Protein AF-A7HA41-F1 (afdb_monomer_lite)

pLDDT: mean 75.29, std 6.83, range [50.28, 85.38]

Secondary structure (DSSP, 8-state):
-HHHHHHHHHHHHHHHTS-HHHHHHHHHHHH-HHHHHHHHHHHHHHHHH-HHHHHHHHHHHHHHHHHHHHHHHHHHHHHHHHHHT-

Structure (mmCIF, N/CA/C/O backbone):
data_AF-A7HA41-F1
#
_entry.id   AF-A7HA41-F1
#
loop_
_atom_site.group_PDB
_atom_site.id
_atom_site.type_symbol
_atom_site.label_atom_id
_atom_site.label_alt_id
_atom_site.label_comp_id
_atom_site.label_asym_id
_atom_site.label_entity_id
_atom_site.label_seq_id
_atom_site.pdbx_PDB_ins_code
_atom_site.Cartn_x
_atom_site.Cartn_y
_atom_site.Cartn_z
_atom_site.occupancy
_atom_site.B_iso_or_equiv
_atom_site.auth_seq_id
_atom_site.auth_comp_id
_atom_site.auth_asym_id
_atom_site.auth_atom_id
_atom_site.pdbx_PDB_model_num
ATOM 1 N N . MET A 1 1 ? -17.939 -1.649 -17.118 1.00 50.28 1 MET A N 1
ATOM 2 C CA . MET A 1 1 ? -18.017 -0.917 -15.826 1.00 50.28 1 MET A CA 1
ATOM 3 C C . MET A 1 1 ? -18.507 -1.774 -14.653 1.00 50.28 1 MET A C 1
ATOM 5 O O . MET A 1 1 ? -17.823 -1.772 -13.640 1.00 50.28 1 MET A O 1
ATOM 9 N N . ARG A 1 2 ? -19.613 -2.539 -14.761 1.00 54.41 2 ARG A N 1
ATOM 10 C CA . ARG A 1 2 ? -20.118 -3.411 -13.667 1.00 54.41 2 ARG A CA 1
ATOM 11 C C . ARG A 1 2 ? -19.093 -4.429 -13.136 1.00 54.41 2 ARG A C 1
ATOM 13 O O . ARG A 1 2 ? -18.968 -4.560 -11.927 1.00 54.41 2 ARG A O 1
ATOM 20 N N . ALA A 1 3 ? -18.313 -5.060 -14.017 1.00 72.81 3 ALA A N 1
ATOM 21 C CA . ALA A 1 3 ? -17.284 -6.027 -13.620 1.00 72.81 3 ALA A CA 1
ATOM 22 C C . ALA A 1 3 ? -16.169 -5.404 -12.756 1.00 72.81 3 ALA A C 1
ATOM 24 O O . ALA A 1 3 ? -15.844 -5.938 -11.705 1.00 72.81 3 ALA A O 1
ATOM 25 N N . LYS A 1 4 ? -15.647 -4.224 -13.135 1.00 70.00 4 LYS A N 1
ATOM 26 C CA . LYS A 1 4 ? -14.601 -3.518 -12.366 1.00 70.00 4 LYS A CA 1
ATOM 27 C C . LYS A 1 4 ? -15.065 -3.148 -10.953 1.00 70.00 4 LYS A C 1
ATOM 29 O O . LYS A 1 4 ? -14.294 -3.260 -10.010 1.00 70.00 4 LYS A O 1
ATOM 34 N N . LYS A 1 5 ? -16.333 -2.745 -10.803 1.00 73.25 5 LYS A N 1
ATOM 35 C CA . LYS A 1 5 ? -16.927 -2.473 -9.486 1.00 73.25 5 LYS A CA 1
ATOM 36 C C . LYS A 1 5 ? -17.057 -3.751 -8.649 1.00 73.25 5 LYS A C 1
ATOM 38 O O . LYS A 1 5 ? -16.760 -3.707 -7.465 1.00 73.25 5 LYS A O 1
ATOM 43 N N . GLY A 1 6 ? -17.459 -4.869 -9.261 1.00 80.50 6 GLY A N 1
ATOM 44 C CA . GLY A 1 6 ? -17.511 -6.177 -8.597 1.00 80.50 6 GLY A CA 1
ATOM 45 C C . GLY A 1 6 ? -16.147 -6.611 -8.060 1.00 80.50 6 GLY A C 1
ATOM 46 O O . GLY A 1 6 ? -16.028 -6.885 -6.871 1.00 80.50 6 GLY A O 1
ATOM 47 N N . PHE A 1 7 ? -15.110 -6.538 -8.900 1.00 79.69 7 PHE A N 1
ATOM 48 C CA . PHE A 1 7 ? -13.731 -6.828 -8.493 1.00 79.69 7 PHE A CA 1
ATOM 49 C C . PHE A 1 7 ? -13.247 -5.936 -7.347 1.00 79.69 7 PHE A C 1
ATOM 51 O O . PHE A 1 7 ? -12.629 -6.428 -6.410 1.00 79.69 7 PHE A O 1
ATOM 58 N N . ALA A 1 8 ? -13.547 -4.635 -7.387 1.00 73.19 8 ALA A N 1
ATOM 59 C CA . ALA A 1 8 ? -13.162 -3.725 -6.310 1.00 73.19 8 ALA A CA 1
ATOM 60 C C . ALA A 1 8 ? -13.819 -4.098 -4.970 1.00 73.19 8 ALA A C 1
ATOM 62 O O . ALA A 1 8 ? -13.154 -4.094 -3.940 1.00 73.19 8 ALA A O 1
ATOM 63 N N . VAL A 1 9 ? -15.110 -4.450 -4.980 1.00 76.88 9 VAL A N 1
ATOM 64 C CA . VAL A 1 9 ? -15.834 -4.866 -3.767 1.00 76.88 9 VAL A CA 1
ATOM 65 C C . VAL A 1 9 ? -15.269 -6.170 -3.207 1.00 76.88 9 VAL A C 1
ATOM 67 O O . VAL A 1 9 ? -15.035 -6.267 -2.006 1.00 76.88 9 VAL A O 1
ATOM 70 N N . GLU A 1 10 ? -15.016 -7.157 -4.065 1.00 84.88 10 GLU A N 1
ATOM 71 C CA . GLU A 1 10 ? -14.424 -8.433 -3.659 1.00 84.88 10 GLU A CA 1
ATOM 72 C C . GLU A 1 10 ? -13.027 -8.241 -3.059 1.00 84.88 10 GLU A C 1
ATOM 74 O O . GLU A 1 10 ? -12.735 -8.756 -1.979 1.00 84.88 10 GLU A O 1
ATOM 79 N N . PHE A 1 11 ? -12.192 -7.428 -3.707 1.00 81.56 11 PHE A N 1
ATOM 80 C CA . PHE A 1 11 ? -10.851 -7.117 -3.227 1.00 81.56 11 PHE A CA 1
ATOM 81 C C . PHE A 1 11 ? -10.878 -6.412 -1.864 1.00 81.56 11 PHE A C 1
ATOM 83 O O . PHE A 1 11 ? -10.147 -6.811 -0.961 1.00 81.56 11 PHE A O 1
ATOM 90 N N . ILE A 1 12 ? -11.767 -5.427 -1.680 1.00 78.00 12 ILE A N 1
ATOM 91 C CA . ILE A 1 12 ? -11.956 -4.739 -0.392 1.00 78.00 12 ILE A CA 1
ATOM 92 C C . ILE A 1 12 ? -12.401 -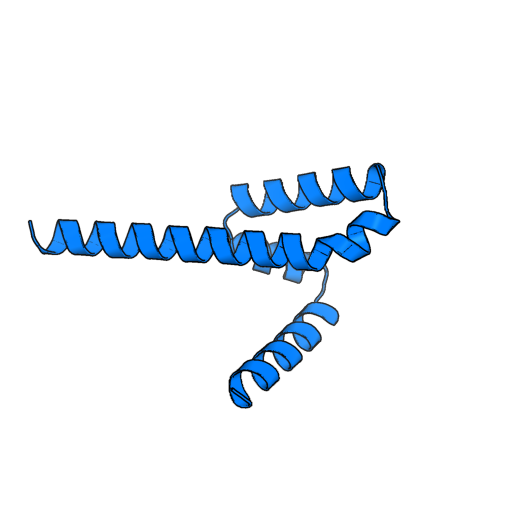5.723 0.696 1.00 78.00 12 ILE A C 1
ATOM 94 O O . ILE A 1 12 ? -11.890 -5.685 1.813 1.00 78.00 12 ILE A O 1
ATOM 98 N N . ASN A 1 13 ? -13.340 -6.617 0.391 1.00 79.19 13 ASN A N 1
ATOM 99 C CA . ASN A 1 13 ? -13.800 -7.606 1.364 1.00 79.19 13 ASN A CA 1
ATOM 100 C C . ASN A 1 13 ? -12.678 -8.569 1.763 1.00 79.19 13 ASN A C 1
ATOM 102 O O . ASN A 1 13 ? -12.542 -8.868 2.945 1.00 79.19 13 ASN A O 1
ATOM 106 N N . ARG A 1 14 ? -11.834 -8.978 0.809 1.00 83.19 14 ARG A N 1
ATOM 107 C CA . ARG A 1 14 ? -10.670 -9.829 1.073 1.00 83.19 14 ARG A CA 1
ATOM 108 C C . ARG A 1 14 ? -9.646 -9.156 1.988 1.00 83.19 14 ARG A C 1
ATOM 110 O O . ARG A 1 14 ? -9.208 -9.781 2.946 1.00 83.19 14 ARG A O 1
ATOM 117 N N . ILE A 1 15 ? -9.257 -7.907 1.714 1.00 81.56 15 ILE A N 1
ATOM 118 C CA . ILE A 1 15 ? -8.267 -7.203 2.555 1.00 81.56 15 ILE A CA 1
ATOM 119 C C . ILE A 1 15 ? -8.810 -6.922 3.960 1.00 81.56 15 ILE A C 1
ATOM 121 O O . ILE A 1 15 ? -8.055 -6.949 4.922 1.00 81.56 15 ILE A O 1
ATOM 125 N N . ARG A 1 16 ? -10.125 -6.697 4.100 1.00 74.62 16 ARG A N 1
ATOM 126 C CA . ARG A 1 16 ? -10.765 -6.431 5.398 1.00 74.62 16 ARG A CA 1
ATOM 127 C C . ARG A 1 16 ? -10.742 -7.623 6.348 1.00 74.62 16 ARG A C 1
ATOM 129 O O . ARG A 1 16 ? -10.865 -7.419 7.550 1.00 74.62 16 ARG A O 1
ATOM 136 N N . THR A 1 17 ? -10.653 -8.837 5.817 1.00 83.62 17 THR A N 1
ATOM 137 C CA . THR A 1 17 ? -10.605 -10.077 6.603 1.00 83.62 17 THR A CA 1
ATOM 138 C C . THR A 1 17 ? -9.200 -10.668 6.678 1.00 83.62 17 THR A C 1
ATOM 140 O O . THR A 1 17 ? -9.039 -11.766 7.200 1.00 83.62 17 THR A O 1
ATOM 143 N N . MET A 1 18 ? -8.204 -9.990 6.106 1.00 83.62 18 MET A N 1
ATOM 144 C CA . MET A 1 18 ? -6.819 -10.446 6.072 1.00 83.62 18 MET A CA 1
ATOM 145 C C . MET A 1 18 ? -6.145 -10.196 7.420 1.00 83.62 18 MET A C 1
ATOM 147 O O . MET A 1 18 ? -6.430 -9.193 8.082 1.00 83.62 18 MET A O 1
ATOM 151 N N . ASP A 1 19 ? -5.236 -11.088 7.814 1.00 85.38 19 ASP A N 1
ATOM 152 C CA . ASP A 1 19 ? -4.394 -10.834 8.978 1.00 85.38 19 ASP A CA 1
ATOM 153 C C . ASP A 1 19 ? -3.528 -9.577 8.736 1.00 85.38 19 ASP A C 1
ATOM 155 O O . ASP A 1 19 ? -3.029 -9.382 7.621 1.00 85.38 19 ASP A O 1
ATOM 159 N N . PRO A 1 20 ? -3.320 -8.705 9.740 1.00 76.00 20 PRO A N 1
ATOM 160 C CA . PRO A 1 20 ? -2.514 -7.498 9.568 1.00 76.00 20 PRO A CA 1
ATOM 161 C C . PRO A 1 20 ? -1.097 -7.757 9.038 1.00 76.00 20 PRO A C 1
ATOM 163 O O . PRO A 1 20 ? -0.576 -6.943 8.272 1.00 76.00 20 PRO A O 1
ATOM 166 N N . SER A 1 21 ? -0.472 -8.878 9.414 1.00 79.12 21 SER A N 1
ATOM 167 C CA . SER A 1 21 ? 0.862 -9.246 8.930 1.00 79.12 21 SER A CA 1
ATOM 168 C C . SER A 1 21 ? 0.845 -9.667 7.459 1.00 79.12 21 SER A C 1
ATOM 170 O O . SER A 1 21 ? 1.716 -9.251 6.695 1.00 79.12 21 SER A O 1
ATOM 172 N N . GLU A 1 22 ? -0.188 -10.396 7.027 1.00 79.00 22 GLU A N 1
ATOM 173 C CA . GLU A 1 22 ? -0.397 -10.753 5.620 1.00 79.00 22 GLU A CA 1
ATOM 174 C C . GLU A 1 22 ? -0.687 -9.521 4.758 1.00 79.00 22 GLU A C 1
ATOM 176 O O . GLU A 1 22 ? -0.153 -9.401 3.653 1.00 79.00 22 GLU A O 1
ATOM 181 N N . LEU A 1 23 ? -1.491 -8.580 5.263 1.00 78.25 23 LEU A N 1
ATOM 182 C CA . LEU A 1 23 ? -1.787 -7.336 4.556 1.00 78.25 23 LEU A CA 1
ATOM 183 C C . LEU A 1 23 ? -0.530 -6.479 4.391 1.00 78.25 23 LEU A C 1
ATOM 185 O O . LEU A 1 23 ? -0.302 -5.929 3.316 1.00 78.25 23 LEU A O 1
ATOM 189 N N . ASN A 1 24 ? 0.308 -6.395 5.426 1.00 72.06 24 ASN A N 1
ATOM 190 C CA . ASN A 1 24 ? 1.584 -5.689 5.347 1.00 72.06 24 ASN A CA 1
ATOM 191 C C . ASN A 1 24 ? 2.516 -6.343 4.311 1.00 72.06 24 ASN A C 1
ATOM 193 O O . ASN A 1 24 ? 2.992 -5.663 3.404 1.00 72.06 24 ASN A O 1
ATOM 197 N N . ALA A 1 25 ? 2.681 -7.669 4.362 1.00 80.19 25 ALA A N 1
ATOM 198 C CA . ALA A 1 25 ? 3.485 -8.404 3.386 1.00 80.19 25 ALA A CA 1
ATOM 199 C C . ALA A 1 25 ? 2.972 -8.227 1.945 1.00 80.19 25 ALA A C 1
ATOM 201 O O . ALA A 1 25 ? 3.768 -8.084 1.016 1.00 80.19 25 ALA A O 1
ATOM 202 N N . LEU A 1 26 ? 1.648 -8.191 1.752 1.00 79.75 26 LEU A N 1
ATOM 203 C CA . LEU A 1 26 ? 1.027 -7.889 0.463 1.00 79.75 26 LEU A CA 1
ATOM 204 C C . LEU A 1 26 ? 1.377 -6.471 -0.005 1.00 79.75 26 LEU A C 1
ATOM 206 O O . LEU A 1 26 ? 1.777 -6.298 -1.151 1.00 79.75 26 LEU A O 1
ATOM 210 N N . ILE A 1 27 ? 1.261 -5.465 0.865 1.00 75.69 27 ILE A N 1
ATOM 211 C CA . ILE A 1 27 ? 1.601 -4.076 0.526 1.00 75.69 27 ILE A CA 1
ATOM 212 C C . ILE A 1 27 ? 3.081 -3.964 0.141 1.00 75.69 27 ILE A C 1
ATOM 214 O O . ILE A 1 27 ? 3.377 -3.401 -0.908 1.00 75.69 27 ILE A O 1
ATOM 218 N N . VAL A 1 28 ? 3.996 -4.536 0.930 1.00 78.62 28 VAL A N 1
ATOM 219 C CA . VAL A 1 28 ? 5.443 -4.512 0.647 1.00 78.62 28 VAL A CA 1
ATOM 220 C C . VAL A 1 28 ? 5.761 -5.193 -0.681 1.00 78.62 28 VAL A C 1
ATOM 222 O O . VAL A 1 28 ? 6.514 -4.647 -1.483 1.00 78.62 28 VAL A O 1
ATOM 225 N N . ARG A 1 29 ? 5.162 -6.359 -0.951 1.00 80.88 29 ARG A N 1
ATOM 226 C CA . ARG A 1 29 ? 5.401 -7.097 -2.196 1.00 80.88 29 ARG A CA 1
ATOM 227 C C . ARG A 1 29 ? 4.966 -6.315 -3.433 1.00 80.88 29 ARG A C 1
ATOM 229 O O . ARG A 1 29 ? 5.670 -6.332 -4.434 1.00 80.88 29 ARG A O 1
ATOM 236 N N . GLU A 1 30 ? 3.799 -5.678 -3.382 1.00 76.19 30 GLU A N 1
ATOM 237 C CA . GLU A 1 30 ? 3.230 -5.004 -4.554 1.00 76.19 30 GLU A CA 1
ATOM 238 C C . GLU A 1 30 ? 3.766 -3.574 -4.731 1.00 76.19 30 GLU A C 1
ATOM 240 O O . GLU A 1 30 ? 3.930 -3.124 -5.865 1.00 76.19 30 GLU A O 1
ATOM 245 N N . ALA A 1 31 ? 4.031 -2.851 -3.637 1.00 73.06 31 ALA A N 1
ATOM 246 C CA . ALA A 1 31 ? 4.459 -1.449 -3.661 1.00 73.06 31 ALA A CA 1
ATOM 247 C C . ALA A 1 31 ? 5.982 -1.256 -3.568 1.00 73.06 31 ALA A C 1
ATOM 249 O O . ALA A 1 31 ? 6.467 -0.179 -3.899 1.00 73.06 31 ALA A O 1
ATOM 250 N N . GLY A 1 32 ? 6.727 -2.267 -3.117 1.00 78.62 32 GLY A N 1
ATOM 251 C CA . GLY A 1 32 ? 8.126 -2.121 -2.721 1.00 78.62 32 GLY A CA 1
ATOM 252 C C . GLY A 1 32 ? 8.272 -1.628 -1.277 1.00 78.62 32 GLY A C 1
ATOM 253 O O . GLY A 1 32 ? 7.405 -0.938 -0.736 1.00 78.62 32 GLY A O 1
ATOM 254 N N . GLU A 1 33 ? 9.383 -2.005 -0.643 1.00 78.38 33 GLU A N 1
ATOM 255 C CA . GLU A 1 33 ? 9.640 -1.777 0.785 1.00 78.38 33 GLU A CA 1
ATOM 256 C C . GLU A 1 33 ? 9.671 -0.285 1.149 1.00 78.38 33 GLU A C 1
ATOM 258 O O . GLU A 1 33 ? 8.954 0.140 2.056 1.00 78.38 33 GLU A O 1
ATOM 263 N N . ASP A 1 34 ? 10.395 0.528 0.375 1.00 77.88 34 ASP A N 1
ATOM 264 C CA . ASP A 1 34 ? 10.540 1.969 0.626 1.00 77.88 34 ASP A CA 1
ATOM 265 C C . ASP A 1 34 ? 9.198 2.712 0.564 1.00 77.88 34 ASP A C 1
ATOM 267 O O . ASP A 1 34 ? 8.867 3.529 1.432 1.00 77.88 34 ASP A O 1
ATOM 271 N N . LEU A 1 35 ? 8.388 2.411 -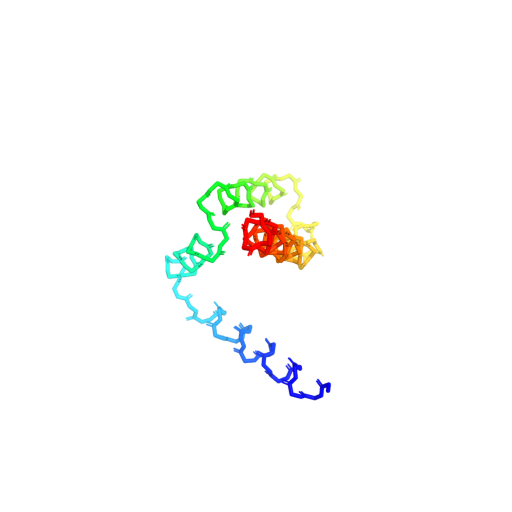0.455 1.00 74.88 35 LEU A N 1
ATOM 272 C CA . LEU A 1 35 ? 7.097 3.062 -0.656 1.00 74.88 35 LEU A CA 1
ATOM 273 C C . LEU A 1 35 ? 6.091 2.617 0.412 1.00 74.88 35 LEU A C 1
ATOM 275 O O . LEU A 1 35 ? 5.365 3.448 0.965 1.00 74.88 35 LEU A O 1
ATOM 279 N N . ALA A 1 36 ? 6.085 1.325 0.752 1.00 77.50 36 ALA A N 1
ATOM 280 C CA . ALA A 1 36 ? 5.275 0.790 1.840 1.00 77.50 36 ALA A CA 1
ATOM 281 C C . ALA A 1 36 ? 5.623 1.460 3.179 1.00 77.50 36 ALA A C 1
ATOM 283 O O . ALA A 1 36 ? 4.730 1.933 3.889 1.00 77.50 36 ALA A O 1
ATOM 284 N N . GLN A 1 37 ? 6.914 1.575 3.501 1.00 80.50 37 GLN A N 1
ATOM 285 C CA . GLN A 1 37 ? 7.378 2.195 4.739 1.00 80.50 37 GLN A CA 1
ATOM 286 C C . GLN A 1 37 ? 7.040 3.691 4.801 1.00 80.50 37 GLN A C 1
ATOM 288 O O . GLN A 1 37 ? 6.623 4.179 5.859 1.00 80.50 37 GLN A O 1
ATOM 293 N N . PHE A 1 38 ? 7.153 4.412 3.680 1.00 81.06 38 PHE A N 1
ATOM 294 C CA . PHE A 1 38 ? 6.732 5.810 3.586 1.00 81.06 38 PHE A CA 1
ATOM 295 C C . PHE A 1 38 ? 5.243 5.970 3.913 1.00 81.06 38 PHE A C 1
ATOM 297 O O . PHE A 1 38 ? 4.891 6.769 4.782 1.00 81.06 38 PHE A O 1
ATOM 304 N N . PHE A 1 39 ? 4.364 5.187 3.276 1.00 76.12 39 PHE A N 1
ATOM 305 C CA . PHE A 1 39 ? 2.921 5.291 3.508 1.00 76.12 39 PHE A CA 1
ATOM 306 C C . PHE A 1 39 ? 2.519 4.890 4.927 1.00 76.12 39 PHE A C 1
ATOM 308 O O . PHE A 1 39 ? 1.676 5.563 5.524 1.00 76.12 39 PHE A O 1
ATOM 315 N N . LEU A 1 40 ? 3.129 3.847 5.498 1.00 75.19 40 LEU A N 1
ATOM 316 C CA . LEU A 1 40 ? 2.885 3.439 6.886 1.00 75.19 40 LEU A CA 1
ATOM 317 C C . LEU A 1 40 ? 3.323 4.525 7.877 1.00 75.19 40 LEU A C 1
ATOM 319 O O . LEU A 1 40 ? 2.570 4.883 8.780 1.00 75.19 40 LEU A O 1
ATOM 323 N N . SER A 1 41 ? 4.500 5.118 7.672 1.00 81.31 41 SER A N 1
ATOM 324 C CA . SER A 1 41 ? 5.008 6.191 8.538 1.00 81.31 41 SER A CA 1
ATOM 325 C C . SER A 1 41 ? 4.172 7.466 8.414 1.00 81.31 41 SER A C 1
ATOM 327 O O . SER A 1 41 ? 3.839 8.107 9.413 1.00 81.31 41 SER A O 1
ATOM 329 N N . TYR A 1 42 ? 3.794 7.827 7.186 1.00 77.38 42 TYR A N 1
ATOM 330 C CA . TYR A 1 42 ? 2.972 8.999 6.91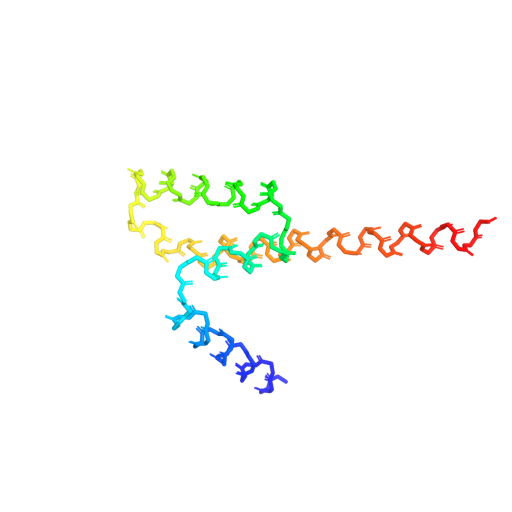4 1.00 77.38 42 TYR A CA 1
ATOM 331 C C . TYR A 1 42 ? 1.567 8.851 7.504 1.00 77.38 42 TYR A C 1
ATOM 333 O O . TYR A 1 42 ? 1.097 9.760 8.183 1.00 77.38 42 TYR A O 1
ATOM 341 N N . SER A 1 43 ? 0.927 7.693 7.313 1.00 73.62 43 SER A N 1
ATOM 342 C CA . SER A 1 43 ? -0.392 7.405 7.888 1.00 73.62 43 SER A CA 1
ATOM 343 C C . SER A 1 43 ? -0.358 7.373 9.417 1.00 73.62 43 SER A C 1
ATOM 345 O O . SER A 1 43 ? -1.205 8.011 10.036 1.00 73.62 43 SER A O 1
ATOM 347 N N . ALA A 1 44 ? 0.652 6.758 10.040 1.00 75.94 44 ALA A N 1
ATOM 348 C CA . ALA A 1 44 ? 0.826 6.779 11.496 1.00 75.94 44 ALA A CA 1
ATOM 349 C C . ALA A 1 44 ? 1.003 8.206 12.054 1.00 75.94 44 ALA A C 1
ATOM 351 O O . ALA A 1 44 ? 0.371 8.573 13.047 1.00 75.94 44 ALA A O 1
ATOM 352 N N . SER A 1 45 ? 1.812 9.037 11.388 1.00 80.06 45 SER A N 1
ATOM 353 C CA . SER A 1 45 ? 1.999 10.452 11.743 1.00 80.06 45 SER A CA 1
ATOM 354 C C . SER A 1 45 ? 0.698 11.253 11.622 1.00 80.06 45 SER A C 1
ATOM 356 O O . SER A 1 45 ? 0.378 12.064 12.493 1.00 80.06 45 SER A O 1
ATOM 358 N N . LEU A 1 46 ? -0.088 10.994 10.573 1.00 73.12 46 LEU A N 1
ATOM 359 C CA . LEU A 1 46 ? -1.393 11.621 10.371 1.00 73.12 46 LEU A CA 1
ATOM 360 C C . LEU A 1 46 ? -2.395 11.210 11.454 1.00 73.12 46 LEU A C 1
ATOM 362 O O . LEU A 1 46 ? -3.052 12.085 12.013 1.00 73.12 46 LEU A O 1
ATOM 366 N N . ILE A 1 47 ? -2.450 9.918 11.805 1.00 75.31 47 ILE A N 1
ATOM 367 C CA . ILE A 1 47 ? -3.316 9.392 12.877 1.00 75.31 47 ILE A CA 1
ATOM 368 C C . ILE A 1 47 ? -2.977 10.077 14.195 1.00 75.31 47 ILE A C 1
ATOM 370 O O . ILE A 1 47 ? -3.869 10.509 14.917 1.00 75.31 47 ILE A O 1
ATOM 374 N N . SER A 1 48 ? -1.685 10.218 14.492 1.00 79.44 48 SER A N 1
ATOM 375 C CA . SER A 1 48 ? -1.228 10.853 15.725 1.00 79.44 48 SER A CA 1
ATOM 376 C C . SER A 1 48 ? -1.581 12.340 15.816 1.00 79.44 48 SER A C 1
ATOM 378 O O . SER A 1 48 ? -1.647 12.863 16.927 1.00 79.44 48 SER A O 1
ATOM 380 N N . ARG A 1 49 ? -1.735 13.041 14.687 1.00 82.31 49 ARG A N 1
ATOM 381 C CA . ARG A 1 49 ? -1.995 14.488 14.659 1.00 82.31 49 ARG A CA 1
ATOM 382 C C . ARG A 1 49 ? -3.477 14.823 14.589 1.00 82.31 49 ARG A C 1
ATOM 384 O O . ARG A 1 49 ? -3.893 15.790 15.216 1.00 82.31 49 ARG A O 1
ATOM 391 N N . ASP A 1 50 ? -4.237 14.076 13.795 1.00 80.00 50 ASP A N 1
ATOM 392 C CA . ASP A 1 50 ? -5.649 14.351 13.528 1.00 80.00 50 ASP A CA 1
ATOM 393 C C . ASP A 1 50 ? -6.372 13.059 13.084 1.00 80.00 50 ASP A C 1
ATOM 395 O O . ASP A 1 50 ? -6.465 12.772 11.884 1.00 80.00 50 ASP A O 1
ATOM 399 N N . PRO A 1 51 ? -6.852 12.242 14.043 1.00 73.69 51 PRO A N 1
ATOM 400 C CA . PRO A 1 51 ? -7.463 10.942 13.763 1.00 73.69 51 PRO A CA 1
ATOM 401 C C . PRO A 1 51 ? -8.693 11.020 12.849 1.00 73.69 51 PRO A C 1
ATOM 403 O O . PRO A 1 51 ? -8.918 10.117 12.041 1.00 73.69 51 PRO A O 1
ATOM 406 N N . GLU A 1 52 ? -9.481 12.094 12.948 1.00 76.25 52 GLU A N 1
ATOM 407 C CA . GLU A 1 52 ? -10.698 12.277 12.148 1.00 76.25 52 GLU A CA 1
ATOM 408 C C . GLU A 1 52 ? -10.356 12.525 10.678 1.00 76.25 52 GLU A C 1
ATOM 410 O O . GLU A 1 52 ? -10.908 11.871 9.788 1.00 76.25 52 GLU A O 1
ATOM 415 N N . LYS A 1 53 ? -9.346 13.364 10.409 1.00 68.88 53 LYS A N 1
ATOM 416 C CA . LYS A 1 53 ? -8.869 13.587 9.037 1.00 68.88 53 LYS A CA 1
ATOM 417 C C . LYS A 1 53 ? -8.240 12.357 8.405 1.00 68.88 53 LYS A C 1
ATOM 419 O O . LYS A 1 53 ? -8.182 12.279 7.178 1.00 68.88 53 LYS A O 1
ATOM 424 N N . VAL A 1 54 ? -7.760 11.390 9.182 1.00 66.06 54 VAL A N 1
ATOM 425 C CA . VAL A 1 54 ? -7.248 10.143 8.602 1.00 66.06 54 VAL A CA 1
ATOM 426 C C . VAL A 1 54 ? -8.360 9.353 7.946 1.00 66.06 54 VAL A C 1
ATOM 428 O O . VAL A 1 54 ? -8.178 8.897 6.821 1.00 66.06 54 VAL A O 1
ATOM 431 N N . LEU A 1 55 ? -9.520 9.227 8.586 1.00 63.56 55 LEU A N 1
ATOM 432 C CA . LEU A 1 55 ? -10.648 8.494 8.006 1.00 63.56 55 LEU A CA 1
ATOM 433 C C . LEU A 1 55 ? -11.126 9.134 6.696 1.00 63.56 55 LEU A C 1
ATOM 435 O O . LEU A 1 55 ? -11.431 8.420 5.741 1.00 63.56 55 LEU A O 1
ATOM 439 N N . GLU A 1 56 ? -11.090 10.463 6.611 1.00 63.53 56 GLU A N 1
ATOM 440 C CA . GLU A 1 56 ? -11.421 11.201 5.387 1.00 63.53 56 GLU A CA 1
ATOM 441 C C . GLU A 1 56 ? -10.371 11.011 4.279 1.00 63.53 56 GLU A C 1
ATOM 443 O O . GLU A 1 56 ? -10.714 10.886 3.102 1.00 63.53 56 GLU A O 1
ATOM 448 N N . ASN A 1 57 ? -9.086 10.935 4.643 1.00 62.50 57 ASN A N 1
ATOM 449 C CA . ASN A 1 57 ? -7.976 10.943 3.685 1.00 62.50 57 ASN A CA 1
ATOM 450 C C . ASN A 1 57 ? -7.383 9.562 3.366 1.00 62.50 57 ASN A C 1
ATOM 452 O O . ASN A 1 57 ? -6.612 9.441 2.413 1.00 62.50 57 ASN A O 1
ATOM 456 N N . THR A 1 58 ? -7.746 8.508 4.103 1.00 66.38 58 THR A N 1
ATOM 457 C CA . THR A 1 58 ? -7.200 7.146 3.917 1.00 66.38 58 THR A CA 1
ATOM 458 C C . THR A 1 58 ? -7.426 6.640 2.493 1.00 66.38 58 THR A C 1
ATOM 460 O O . THR A 1 58 ? -6.513 6.101 1.869 1.00 66.38 58 THR A O 1
ATOM 463 N N . SER A 1 59 ? -8.612 6.888 1.931 1.00 61.91 59 SER A N 1
ATOM 464 C CA . SER A 1 59 ? -8.940 6.499 0.552 1.00 61.91 59 SER A CA 1
ATOM 465 C C . SER A 1 59 ? -8.061 7.218 -0.480 1.00 61.91 59 SER A C 1
ATOM 467 O O . SER A 1 59 ? -7.608 6.607 -1.448 1.00 61.91 59 SER A O 1
ATOM 469 N N . SER A 1 60 ? -7.775 8.503 -0.253 1.00 61.03 60 SER A N 1
ATOM 470 C CA . SER A 1 60 ? -6.902 9.314 -1.108 1.00 61.03 60 SER A CA 1
ATOM 471 C C . SER A 1 60 ? -5.440 8.875 -1.014 1.00 61.03 60 SER A C 1
ATOM 473 O O . SER A 1 60 ? -4.749 8.849 -2.030 1.00 61.03 60 SER A O 1
ATOM 475 N N . LEU A 1 61 ? -4.975 8.469 0.172 1.00 68.38 61 LEU A N 1
ATOM 476 C CA . LEU A 1 61 ? -3.619 7.946 0.371 1.00 68.38 61 LEU A CA 1
ATOM 477 C C . LEU A 1 61 ? -3.414 6.594 -0.306 1.00 68.38 61 LEU A C 1
ATOM 479 O O . LEU A 1 61 ? -2.427 6.408 -1.015 1.00 68.38 61 LEU A O 1
ATOM 483 N N . MET A 1 62 ? -4.380 5.684 -0.171 1.00 71.50 62 MET A N 1
ATOM 484 C CA . MET A 1 62 ? -4.358 4.414 -0.895 1.00 71.50 62 MET A CA 1
ATOM 485 C C . MET A 1 62 ? -4.378 4.614 -2.416 1.00 71.50 62 MET A C 1
ATOM 487 O O . MET A 1 62 ? -3.624 3.961 -3.138 1.00 71.50 62 MET A O 1
ATOM 491 N N . LEU A 1 63 ? -5.210 5.537 -2.914 1.00 66.50 63 LEU A N 1
ATOM 492 C CA . LEU A 1 63 ? -5.257 5.873 -4.337 1.00 66.50 63 LEU A CA 1
ATOM 493 C C . LEU A 1 63 ? -3.926 6.459 -4.824 1.00 66.50 63 LEU A C 1
ATOM 495 O O . LEU A 1 63 ? -3.470 6.114 -5.912 1.00 66.50 63 LEU A O 1
ATOM 499 N N . MET A 1 64 ? -3.287 7.315 -4.027 1.00 67.06 64 MET A N 1
ATOM 500 C CA . MET A 1 64 ? -1.989 7.898 -4.360 1.00 67.06 64 MET A CA 1
ATOM 501 C C . MET A 1 64 ? -0.901 6.824 -4.470 1.00 67.06 64 MET A C 1
ATOM 503 O O . MET A 1 64 ? -0.157 6.833 -5.448 1.00 67.06 64 MET A O 1
ATOM 507 N N . GLY A 1 65 ? -0.862 5.857 -3.546 1.00 73.50 65 GLY A N 1
ATOM 508 C CA . GLY A 1 65 ? 0.056 4.714 -3.629 1.00 73.50 65 GLY A CA 1
ATOM 509 C C . GLY A 1 65 ? -0.139 3.888 -4.902 1.00 73.50 65 GLY A C 1
ATOM 510 O O . GLY A 1 65 ? 0.828 3.598 -5.605 1.00 73.50 65 GLY A O 1
ATOM 511 N N . TYR A 1 66 ? -1.392 3.606 -5.272 1.00 73.56 66 TYR A N 1
ATOM 512 C CA . TYR A 1 66 ? -1.705 2.931 -6.536 1.00 73.56 66 TYR A CA 1
ATOM 513 C C . TYR A 1 66 ? -1.246 3.732 -7.769 1.00 73.56 66 TYR A C 1
ATOM 515 O O . TYR A 1 66 ? -0.686 3.166 -8.708 1.00 73.56 66 TYR A O 1
ATOM 523 N N . LEU A 1 67 ? -1.469 5.051 -7.779 1.00 70.56 67 LEU A N 1
ATOM 524 C CA . LEU A 1 67 ? -1.094 5.916 -8.901 1.00 70.56 67 LEU A CA 1
ATOM 525 C C . LEU A 1 67 ? 0.426 6.044 -9.070 1.00 70.56 67 LEU A C 1
ATOM 527 O O . LEU A 1 67 ? 0.887 6.111 -10.210 1.00 70.56 67 LEU A O 1
ATOM 531 N N . ILE A 1 68 ? 1.191 6.051 -7.973 1.00 74.44 68 ILE A N 1
ATOM 532 C CA . ILE A 1 68 ? 2.662 6.046 -8.008 1.00 74.44 68 ILE A CA 1
ATOM 533 C C . ILE A 1 68 ? 3.161 4.745 -8.640 1.00 74.44 68 ILE A C 1
ATOM 535 O O . ILE A 1 68 ? 3.875 4.804 -9.641 1.00 74.44 68 ILE A O 1
ATOM 539 N N . ARG A 1 69 ? 2.696 3.585 -8.156 1.00 77.00 69 ARG A N 1
ATOM 540 C CA . ARG A 1 69 ? 3.112 2.280 -8.694 1.00 77.00 69 ARG A CA 1
ATOM 541 C C . ARG A 1 69 ? 2.780 2.132 -10.179 1.00 77.00 69 ARG A C 1
ATOM 543 O O . ARG A 1 69 ? 3.633 1.781 -10.987 1.00 77.00 69 ARG A O 1
ATOM 550 N N . ALA A 1 70 ? 1.564 2.510 -10.573 1.00 73.94 70 ALA A N 1
ATOM 551 C CA . ALA A 1 70 ? 1.160 2.492 -11.978 1.00 73.94 70 ALA A CA 1
ATOM 552 C C . ALA A 1 70 ? 1.997 3.444 -12.858 1.00 73.94 70 ALA A C 1
ATOM 554 O O . ALA A 1 70 ? 2.135 3.220 -14.065 1.00 73.94 70 ALA A O 1
ATOM 555 N N . ALA A 1 71 ? 2.525 4.535 -12.294 1.00 74.62 71 ALA A N 1
ATOM 556 C CA . ALA A 1 71 ? 3.427 5.434 -13.003 1.00 74.62 71 ALA A CA 1
ATOM 557 C C . ALA A 1 71 ? 4.841 4.845 -13.145 1.00 74.62 71 ALA A C 1
ATOM 559 O O . ALA A 1 71 ? 5.447 5.028 -14.205 1.00 74.62 71 ALA A O 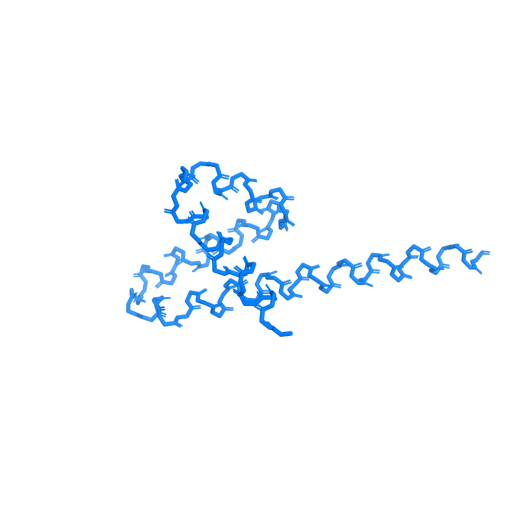1
ATOM 560 N N . GLU A 1 72 ? 5.338 4.134 -12.130 1.00 81.31 72 GLU A N 1
ATOM 561 C CA . GLU A 1 72 ? 6.613 3.402 -12.158 1.00 81.31 72 GLU A CA 1
ATOM 562 C C . GLU A 1 72 ? 6.597 2.290 -13.205 1.00 81.31 72 GLU A C 1
ATOM 564 O O . GLU A 1 72 ? 7.443 2.312 -14.098 1.00 81.31 72 GLU A O 1
ATOM 569 N N . ASP A 1 73 ? 5.570 1.432 -13.206 1.00 83.25 73 ASP A N 1
ATOM 570 C CA . ASP A 1 73 ? 5.414 0.360 -14.204 1.00 83.25 73 ASP A CA 1
ATOM 571 C C . ASP A 1 73 ? 5.433 0.921 -15.631 1.00 83.25 73 ASP A C 1
ATOM 573 O O . ASP A 1 73 ? 6.079 0.404 -16.539 1.00 83.25 73 ASP A O 1
ATOM 577 N N . ARG A 1 74 ? 4.754 2.055 -15.851 1.00 80.25 74 ARG A N 1
ATOM 578 C CA . ARG A 1 74 ? 4.767 2.731 -17.157 1.00 80.25 74 ARG A CA 1
ATOM 579 C C . ARG A 1 74 ? 6.135 3.295 -17.525 1.00 80.25 74 ARG A C 1
ATOM 581 O O . ARG A 1 74 ? 6.403 3.464 -18.713 1.00 80.25 74 ARG A O 1
ATOM 588 N N . ARG A 1 75 ? 6.959 3.698 -16.555 1.00 83.56 75 ARG A N 1
ATOM 589 C CA . ARG A 1 75 ? 8.329 4.163 -16.822 1.00 83.56 75 ARG A CA 1
ATOM 590 C C . ARG A 1 75 ? 9.232 2.988 -17.169 1.00 83.56 75 ARG A C 1
ATOM 592 O O . ARG A 1 75 ? 9.958 3.111 -18.149 1.00 83.56 75 ARG A O 1
ATOM 599 N N . GLU A 1 76 ? 9.132 1.889 -16.433 1.00 84.38 76 GLU A N 1
ATOM 600 C CA . GLU A 1 76 ? 9.888 0.658 -16.671 1.00 84.38 76 GLU A CA 1
ATOM 601 C C . GLU A 1 76 ? 9.580 0.076 -18.055 1.00 84.38 76 GLU A C 1
ATOM 603 O O . GLU A 1 76 ? 10.480 -0.030 -18.882 1.00 84.38 76 GLU A O 1
ATOM 608 N N . LEU A 1 77 ? 8.298 -0.103 -18.393 1.00 82.19 77 LEU A N 1
ATOM 609 C CA . LEU A 1 77 ? 7.875 -0.571 -19.720 1.00 82.19 77 LEU A CA 1
ATOM 610 C C . LEU A 1 77 ? 8.393 0.317 -20.863 1.00 82.19 77 LEU A C 1
ATOM 612 O O . LEU A 1 77 ? 8.778 -0.175 -21.922 1.00 82.19 77 LEU A O 1
ATOM 616 N N . ARG A 1 78 ? 8.409 1.645 -20.675 1.00 82.25 78 ARG A N 1
ATOM 617 C CA . ARG A 1 78 ? 8.972 2.570 -21.677 1.00 82.25 78 ARG A CA 1
ATOM 618 C C . ARG A 1 78 ? 10.489 2.453 -21.786 1.00 82.25 78 ARG A C 1
ATOM 620 O O . ARG A 1 78 ? 11.022 2.644 -22.875 1.00 82.25 78 ARG A O 1
ATOM 627 N N . HIS A 1 79 ? 11.175 2.188 -20.680 1.00 79.88 79 HIS A N 1
ATOM 628 C CA . HIS A 1 79 ? 12.619 1.994 -20.664 1.00 79.88 79 HIS A CA 1
ATOM 629 C C . HIS A 1 79 ? 13.009 0.700 -21.388 1.00 79.88 79 HIS A C 1
ATOM 631 O O . HIS A 1 79 ? 13.871 0.733 -22.262 1.00 79.88 79 HIS A O 1
ATOM 637 N N . GLU A 1 80 ? 12.306 -0.400 -21.119 1.00 80.88 80 GLU A N 1
ATOM 638 C CA . GLU A 1 80 ? 12.497 -1.685 -21.805 1.00 80.88 80 GLU A CA 1
ATOM 639 C C . GLU A 1 80 ? 12.241 -1.578 -23.314 1.00 80.88 80 GLU A C 1
ATOM 641 O O . GLU A 1 80 ? 13.032 -2.070 -24.117 1.00 80.88 80 GLU A O 1
ATOM 646 N N . GLN A 1 81 ? 11.181 -0.870 -23.722 1.00 76.38 81 GLN A N 1
ATOM 647 C CA . GLN A 1 81 ? 10.893 -0.610 -25.138 1.00 76.38 81 GLN A CA 1
ATOM 648 C C . GLN A 1 81 ? 11.975 0.234 -25.818 1.00 76.38 81 GLN A C 1
ATOM 650 O O . GL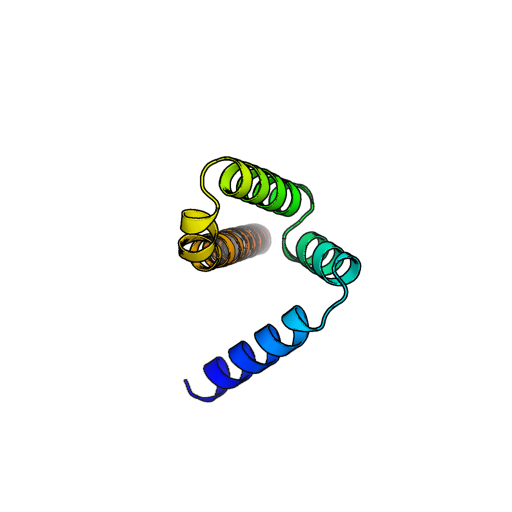N A 1 81 ? 12.296 -0.012 -26.978 1.00 76.38 81 GLN A O 1
ATOM 655 N N . ALA A 1 82 ? 12.541 1.220 -25.116 1.00 73.50 82 ALA A N 1
ATOM 656 C CA . ALA A 1 82 ? 13.621 2.044 -25.649 1.00 73.50 82 ALA A CA 1
ATOM 657 C C . ALA A 1 82 ? 14.918 1.242 -25.848 1.00 73.50 82 ALA A C 1
ATOM 659 O O . ALA A 1 82 ? 15.616 1.475 -26.828 1.00 73.50 82 ALA A O 1
ATOM 660 N N . ILE A 1 83 ? 15.211 0.284 -24.961 1.00 77.31 83 ILE A N 1
ATOM 661 C CA . ILE A 1 83 ? 16.346 -0.641 -25.110 1.00 77.31 83 ILE A CA 1
ATOM 662 C C . ILE A 1 83 ? 16.102 -1.624 -26.261 1.00 77.31 83 ILE A C 1
ATOM 664 O O . ILE A 1 83 ? 17.008 -1.880 -27.038 1.00 77.31 83 ILE A O 1
ATOM 668 N N . ALA A 1 84 ? 14.884 -2.152 -26.409 1.00 71.56 84 ALA A N 1
ATOM 669 C CA . ALA A 1 84 ? 14.555 -3.111 -27.468 1.00 71.56 84 ALA A CA 1
ATOM 670 C C . ALA A 1 84 ? 14.577 -2.517 -28.894 1.00 71.56 84 ALA A C 1
ATOM 672 O O . ALA A 1 84 ? 14.574 -3.268 -29.868 1.00 71.56 84 ALA A O 1
ATOM 673 N N . LEU A 1 85 ? 14.551 -1.186 -29.020 1.00 68.25 85 LEU A N 1
ATOM 674 C CA . LEU A 1 85 ? 14.583 -0.450 -30.290 1.00 68.25 85 LEU A CA 1
ATOM 675 C C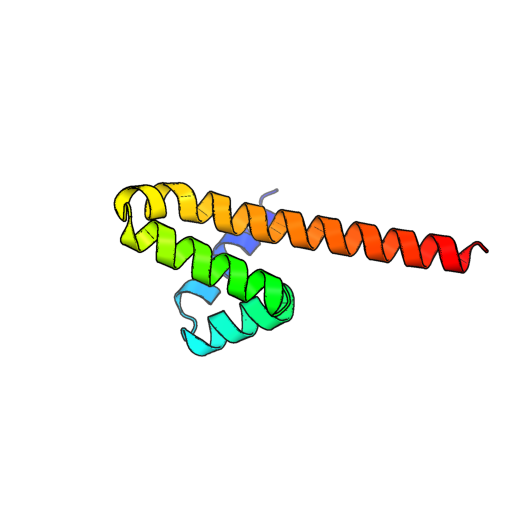 . LEU A 1 85 ? 15.962 0.153 -30.618 1.00 68.25 85 LEU A C 1
ATOM 677 O O . LEU A 1 85 ? 16.095 0.780 -31.672 1.00 68.25 85 LEU A O 1
ATOM 681 N N . ALA A 1 86 ? 16.946 0.002 -29.727 1.00 61.34 86 ALA A N 1
ATOM 682 C CA . ALA A 1 86 ? 18.324 0.472 -29.885 1.00 61.34 86 ALA A CA 1
ATOM 683 C C . ALA A 1 86 ? 19.253 -0.676 -30.306 1.00 61.34 86 ALA A C 1
ATOM 685 O O . ALA A 1 86 ? 20.172 -0.402 -31.110 1.00 61.34 86 ALA A O 1
#

Radius of gyration: 16.08 Å; chains: 1; bounding box: 38×25×46 Å

Foldseek 3Di:
DVVVVVVVVVVVVVLVPDDPVVNLVVCCVQQNDVLSVVLVVVLVVCCVPPVVVSVVCVVVSVVVSVVVSVVVVVVVVVVVVVVVVD

Sequence (86 aa):
MRAKKGFAVEFINRIRTMDPSELNALIVREAGEDLAQFFLSYSASLISRDPEKVLENTSSLMLMGYLIRAAEDRRELRHEQAIALA